Protein 3E1R (pdb70)

Foldseek 3Di:
DVVVVVVVVVVVVVVVVVVVVVVVVVVVVVVVVVVVVVVVVVVVVD/DVVVVCVVVVVVVVVVVCVVVVVVVVVVVVVVVVVVVVVVVD/DDDDDPDPDDPPD

InterPro domains:
  IPR022008 TSG101 and ALIX binding domain of CEP55 [PF12180] (171-204)
  IPR038926 Centrosomal protein of 55kDa [PTHR31838] (1-463)

GO terms:
  GO:0005813 centrosome (C, IDA)
  GO:0030496 midbody (C, IDA)
  GO:0000281 mitotic cytokinesis (P, IGI)
  GO:0090543 Flemming body (C, IDA)
  GO:0032154 cleavage furrow (C, EXP)
  GO:0005737 cytoplasm (C, EXP)
  GO:1904888 cranial skeletal system development (P, IMP)
  GO:0042802 identical protein binding (F, IPI)
  GO:0005515 protein binding (F, IPI)
  GO:0005829 cytosol (C, IDA)
  GO:0016020 membrane (C, HDA)
  GO:0045184 establishment of protein localization (P, IMP)
  GO:0061952 midbody abscission (P, IMP)

Structure (mmCIF, N/CA/C/O backbone):
data_3E1R
#
_entry.id   3E1R
#
_cell.length_a   54.585
_cell.length_b   61.150
_cell.length_c   88.542
_cell.angle_alpha   90.00
_cell.angle_beta   90.00
_cell.angle_gamma   90.00
#
_symmetry.space_group_name_H-M   'C 2 2 21'
#
loop_
_entity.id
_entity.type
_entity.pdbx_description
1 polymer 'Centrosomal protein of 55 kDa'
2 polymer 'Programmed cell death 6-interacting protein'
3 water water
#
loop_
_atom_site.group_PDB
_atom_site.id
_atom_site.type_symbol
_atom_site.label_atom_id
_atom_site.label_alt_id
_atom_site.label_comp_id
_atom_site.label_asym_id
_atom_site.label_entity_id
_atom_site.label_seq_id
_atom_site.pdbx_PDB_ins_code
_atom_site.Cartn_x
_atom_site.Cartn_y
_atom_site.Cartn_z
_atom_site.occupancy
_atom_site.B_iso_or_equiv
_atom_site.auth_seq_id
_atom_site.auth_comp_id
_atom_site.auth_asym_id
_atom_site.auth_atom_id
_atom_site.pdbx_PDB_model_num
ATOM 1 N N . ASN A 1 6 ? 50.173 23.177 27.479 1.00 82.09 165 ASN A N 1
ATOM 2 C CA . ASN A 1 6 ? 50.204 21.811 26.886 1.00 82.70 165 ASN A CA 1
ATOM 3 C C . ASN A 1 6 ? 49.643 21.803 25.468 1.00 82.88 165 ASN 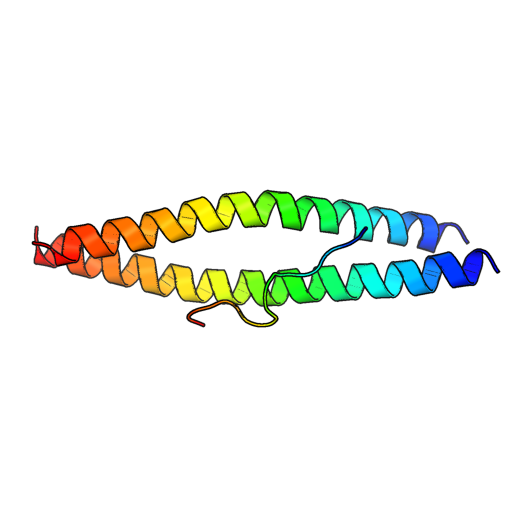A C 1
ATOM 4 O O . ASN A 1 6 ? 48.696 22.529 25.160 1.00 81.78 165 ASN A O 1
ATOM 9 N N . ASN A 1 7 ? 50.241 20.980 24.612 1.00 80.49 166 ASN A N 1
ATOM 10 C CA . ASN A 1 7 ? 49.794 20.845 23.230 1.00 79.68 166 ASN A CA 1
ATOM 11 C C . ASN A 1 7 ? 48.663 19.822 23.228 1.00 75.83 166 ASN A C 1
ATOM 12 O O . ASN A 1 7 ? 47.714 19.924 22.452 1.00 71.84 166 ASN A O 1
ATOM 17 N N . ILE A 1 8 ? 48.778 18.836 24.113 1.00 74.14 167 ILE A N 1
ATOM 18 C CA . ILE A 1 8 ? 47.776 17.784 24.237 1.00 73.55 167 ILE A CA 1
ATOM 19 C C . ILE A 1 8 ? 46.422 18.349 24.657 1.00 67.66 167 ILE A C 1
ATOM 20 O O . ILE A 1 8 ? 45.380 17.900 24.184 1.00 66.76 167 ILE A O 1
ATOM 25 N N . HIS A 1 9 ? 46.439 19.334 25.549 1.00 61.89 168 HIS A N 1
ATOM 26 C CA . HIS A 1 9 ? 45.201 19.943 26.015 1.00 58.36 168 HIS A CA 1
ATOM 27 C C . HIS A 1 9 ? 44.600 20.847 24.946 1.00 58.29 168 HIS A C 1
ATOM 28 O O . HIS A 1 9 ? 43.380 20.906 24.790 1.00 54.13 168 HIS A O 1
ATOM 35 N N . GLU A 1 10 ? 45.456 21.546 24.205 1.00 59.80 169 GLU A N 1
ATOM 36 C CA . GLU A 1 10 ? 44.986 22.443 23.155 1.00 62.22 169 GLU A CA 1
ATOM 37 C C . GLU A 1 10 ? 44.314 21.662 22.029 1.00 58.55 169 GLU A C 1
ATOM 38 O O . GLU A 1 10 ? 43.400 22.170 21.383 1.00 55.21 169 GLU A O 1
ATOM 44 N N . MET A 1 11 ? 44.764 20.432 21.798 1.00 56.55 170 MET A N 1
ATOM 45 C CA . MET A 1 11 ? 44.187 19.592 20.751 1.00 55.84 170 MET A CA 1
ATOM 46 C C . MET A 1 11 ? 42.846 18.985 21.173 1.00 55.79 170 MET A C 1
ATOM 47 O O . MET A 1 11 ? 41.941 18.837 20.352 1.00 54.54 170 MET A O 1
ATOM 52 N N . GLU A 1 12 ? 42.719 18.639 22.453 1.00 56.72 171 GLU A N 1
ATOM 53 C CA . GLU A 1 12 ? 41.491 18.031 22.964 1.00 57.91 171 GLU A CA 1
ATOM 54 C C . GLU A 1 12 ? 40.326 19.036 23.121 1.00 54.82 171 GLU A C 1
ATOM 55 O O . GLU A 1 12 ? 39.173 18.691 22.884 1.00 53.64 171 GLU A O 1
ATOM 61 N N . ILE A 1 13 ? 40.641 20.272 23.514 1.00 52.26 172 ILE A N 1
ATOM 62 C CA . ILE A 1 13 ? 39.661 21.363 23.703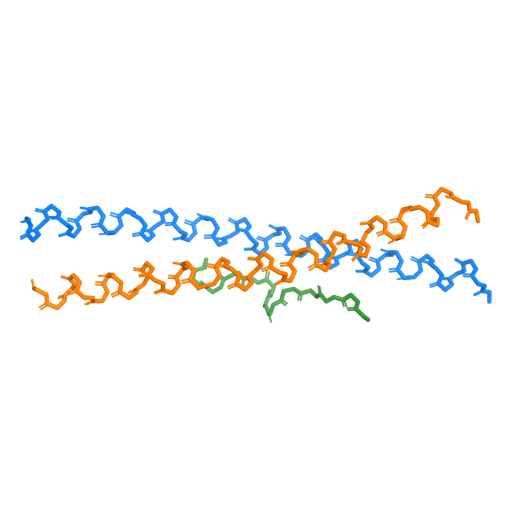 1.00 50.42 172 ILE A CA 1
ATOM 63 C C . ILE A 1 13 ? 39.010 21.641 22.355 1.00 51.42 172 ILE A C 1
ATOM 64 O O . ILE A 1 13 ? 37.842 22.006 22.192 1.00 50.42 172 ILE A O 1
ATOM 69 N N . GLN A 1 14 ? 39.908 21.473 21.414 1.00 51.30 173 GLN A N 1
ATOM 70 C CA . GLN A 1 14 ? 39.841 21.637 19.985 1.00 52.13 173 GLN A CA 1
ATOM 71 C C . GLN A 1 14 ? 38.944 20.577 19.325 1.00 49.87 173 GLN A C 1
ATOM 72 O O . GLN A 1 14 ? 38.130 20.878 18.439 1.00 48.39 173 GLN A O 1
ATOM 78 N N . LEU A 1 15 ? 39.132 19.338 19.764 1.00 48.07 174 LEU A N 1
ATOM 79 C CA . LEU A 1 15 ? 38.373 18.198 19.283 1.00 47.47 174 LEU A CA 1
ATOM 80 C C . LEU A 1 15 ? 36.960 18.316 19.837 1.00 46.85 174 LEU A C 1
ATOM 81 O O . LEU A 1 15 ? 35.984 18.125 19.117 1.00 46.72 174 LEU A O 1
ATOM 86 N N . LYS A 1 16 ? 36.860 18.632 21.124 1.00 47.44 175 LYS A N 1
ATOM 87 C CA . LYS A 1 16 ? 35.558 18.781 21.760 1.00 48.40 175 LYS A CA 1
ATOM 88 C C . LYS A 1 16 ? 34.723 19.864 21.072 1.00 46.82 175 LYS A C 1
ATOM 89 O O . LYS A 1 16 ? 33.517 19.704 20.896 1.00 46.26 175 LYS A O 1
ATOM 95 N N . ASP A 1 17 ? 35.360 20.965 20.680 1.00 43.77 176 ASP A N 1
ATOM 96 C CA . ASP A 1 17 ? 34.650 22.050 20.006 1.00 42.48 176 ASP A CA 1
ATOM 97 C C . ASP A 1 17 ? 34.111 21.568 18.658 1.00 41.43 176 ASP A C 1
ATOM 98 O O . ASP A 1 17 ? 32.935 21.761 18.340 1.00 40.30 176 ASP A O 1
ATOM 103 N N . ALA A 1 18 ? 34.978 20.932 17.877 1.00 39.56 177 ALA A N 1
ATOM 104 C CA . ALA A 1 18 ? 34.604 20.422 16.562 1.00 39.29 177 ALA A CA 1
ATOM 105 C C . ALA A 1 18 ? 33.501 19.375 16.628 1.00 40.12 177 ALA A C 1
ATOM 106 O O . ALA A 1 18 ? 32.574 19.392 15.817 1.00 39.10 177 ALA A O 1
ATOM 108 N N . LEU A 1 19 ? 33.608 18.452 17.578 1.00 40.75 178 LEU A N 1
ATOM 109 C CA . LEU A 1 19 ? 32.600 17.410 17.722 1.00 43.17 178 LEU A CA 1
ATOM 110 C C . LEU A 1 19 ? 31.259 18.041 18.041 1.00 43.36 178 LEU A C 1
ATOM 111 O O . LEU A 1 19 ? 30.235 17.665 17.482 1.00 43.56 178 LEU A O 1
ATOM 116 N N . GLU A 1 20 ? 31.272 19.011 18.948 1.00 44.66 179 GLU A N 1
ATOM 117 C CA . GLU A 1 20 ? 30.050 19.696 19.329 1.00 45.69 179 GLU A CA 1
ATOM 118 C C . GLU A 1 20 ? 29.434 20.388 18.119 1.00 43.33 179 GLU A C 1
ATOM 119 O O . GLU A 1 20 ? 28.237 20.274 17.875 1.00 42.73 179 GLU A O 1
ATOM 125 N N . LYS A 1 21 ? 30.255 21.097 17.353 1.00 40.47 180 LYS A N 1
ATOM 126 C CA . LYS A 1 21 ? 29.752 21.800 16.184 1.00 38.77 180 LYS A CA 1
ATOM 127 C C . LYS A 1 21 ? 29.209 20.858 15.104 1.00 38.64 180 LYS A C 1
ATOM 128 O O . LYS A 1 21 ? 28.206 21.167 14.460 1.00 37.11 180 LYS A O 1
ATOM 134 N N . ASN A 1 22 ? 29.845 19.703 14.922 1.00 37.34 181 ASN A N 1
ATOM 135 C CA . ASN A 1 22 ? 29.361 18.742 13.933 1.00 38.00 181 ASN A CA 1
ATOM 136 C C . ASN A 1 22 ? 28.036 18.131 14.386 1.00 38.78 181 ASN A C 1
ATOM 137 O O . ASN A 1 22 ? 27.171 17.848 13.563 1.00 38.49 181 ASN A O 1
ATOM 142 N N . GLN A 1 23 ? 27.876 17.931 15.693 1.00 38.45 182 GLN A N 1
ATOM 143 C CA . GLN A 1 23 ? 26.634 17.378 16.230 1.00 38.38 182 GLN A CA 1
ATOM 144 C C . GLN A 1 23 ? 25.514 18.412 16.078 1.00 36.89 182 GLN A C 1
ATOM 145 O O . GLN A 1 23 ? 24.355 18.064 15.832 1.00 34.72 182 GLN A O 1
ATOM 151 N N . GLN A 1 24 ? 25.867 19.685 16.239 1.00 35.50 183 GLN A N 1
ATOM 152 C CA . GLN A 1 24 ? 24.897 20.765 16.087 1.00 35.17 183 GLN A CA 1
ATOM 153 C C . GLN A 1 24 ? 24.455 20.810 14.620 1.00 33.53 183 GLN A C 1
ATOM 154 O O . GLN A 1 24 ? 23.272 20.984 14.327 1.00 30.65 183 GLN A O 1
ATOM 160 N N . TRP A 1 25 ? 25.410 20.654 13.704 1.00 30.84 184 TRP A N 1
ATOM 161 C CA . TRP A 1 25 ? 25.093 20.672 12.277 1.00 33.34 184 TRP A CA 1
ATOM 162 C C . TRP A 1 25 ? 24.137 19.534 11.939 1.00 34.90 184 TRP A C 1
ATOM 163 O O . TRP A 1 25 ? 23.204 19.713 11.157 1.00 33.31 184 TRP A O 1
ATOM 174 N N . LEU A 1 26 ? 24.367 18.368 12.537 1.00 36.18 185 LEU A N 1
ATOM 175 C CA . LEU A 1 26 ? 23.523 17.204 12.286 1.00 37.74 185 LEU A CA 1
ATOM 176 C C . LEU A 1 26 ? 22.095 17.453 12.747 1.00 36.47 185 LEU A C 1
ATOM 177 O O . LEU A 1 26 ? 21.147 17.100 12.056 1.00 36.11 185 LEU A O 1
ATOM 182 N N . VAL A 1 27 ? 21.948 18.043 13.928 1.00 35.09 186 VAL A N 1
ATOM 183 C CA . VAL A 1 27 ? 20.627 18.349 14.472 1.00 34.83 186 VAL A CA 1
ATOM 184 C C . VAL A 1 27 ? 19.910 19.330 13.539 1.00 32.59 186 VAL A C 1
ATOM 185 O O . VAL A 1 27 ? 18.750 19.139 13.175 1.00 31.34 186 VAL A O 1
ATOM 189 N N . TYR A 1 28 ? 20.625 20.378 13.157 1.00 29.75 187 TYR A N 1
ATOM 190 C CA . TYR A 1 28 ? 20.114 21.409 12.267 1.00 28.72 187 TYR A CA 1
ATOM 191 C C . TYR A 1 28 ? 19.674 20.809 10.932 1.00 27.89 187 TYR A C 1
ATOM 192 O O . TYR A 1 28 ? 18.563 21.057 10.465 1.00 27.65 187 TYR A O 1
ATOM 201 N N . ASP A 1 29 ? 20.539 20.001 10.328 1.00 26.42 188 ASP A N 1
ATOM 202 C CA . ASP A 1 29 ? 20.229 19.374 9.046 1.00 29.16 188 ASP A CA 1
ATOM 203 C C . ASP A 1 29 ? 19.049 18.403 9.135 1.00 28.92 188 ASP A C 1
ATOM 204 O O . ASP A 1 29 ? 18.243 18.313 8.206 1.00 28.01 188 ASP A O 1
ATOM 209 N N . GLN A 1 30 ? 18.940 17.672 10.241 1.00 29.19 189 GLN A N 1
ATOM 210 C CA . GLN A 1 30 ? 17.827 16.739 10.406 1.00 29.61 189 GLN A CA 1
ATOM 211 C C . GLN A 1 30 ? 16.515 17.519 10.449 1.00 29.18 189 GLN A C 1
ATOM 212 O O . GLN A 1 30 ? 15.507 17.089 9.889 1.00 28.92 189 GLN A O 1
ATOM 218 N N . GLN A 1 31 ? 16.530 18.669 11.115 1.00 26.33 190 GLN A N 1
ATOM 219 C CA . GLN A 1 31 ? 15.341 19.504 11.203 1.00 26.35 190 GLN A CA 1
ATOM 220 C C . GLN A 1 31 ? 15.018 20.067 9.817 1.00 24.82 190 GLN A C 1
ATOM 221 O O . GLN A 1 31 ? 13.851 20.161 9.439 1.00 26.31 190 GLN A O 1
ATOM 227 N N . ARG A 1 32 ? 16.044 20.434 9.054 1.00 22.44 191 ARG A N 1
ATOM 228 C CA . ARG A 1 32 ? 15.825 20.937 7.700 1.00 24.02 191 ARG A CA 1
ATOM 229 C C . ARG A 1 32 ? 15.156 19.847 6.866 1.00 24.74 191 ARG A C 1
ATOM 230 O O . ARG A 1 32 ? 14.239 20.117 6.089 1.00 24.14 191 ARG A O 1
ATOM 238 N N . GLU A 1 33 ? 15.614 18.610 7.022 1.00 24.88 192 GLU A N 1
ATOM 239 C CA . GLU A 1 33 ? 15.029 17.503 6.270 1.00 26.87 192 GLU A CA 1
ATOM 240 C C . GLU A 1 33 ? 13.539 17.339 6.589 1.00 26.71 192 GLU A C 1
ATOM 241 O O . GLU A 1 33 ? 12.734 17.041 5.711 1.00 24.91 192 GLU A O 1
ATOM 247 N N . VAL A 1 34 ? 13.167 17.542 7.844 1.00 25.29 193 VAL A N 1
ATOM 248 C CA . VAL A 1 34 ? 11.763 17.445 8.217 1.00 26.63 193 VAL A CA 1
ATOM 249 C C . VAL A 1 34 ? 11.011 18.583 7.503 1.00 24.42 193 VAL A C 1
ATOM 250 O O . VAL A 1 34 ? 9.965 18.367 6.895 1.00 25.22 193 VAL A O 1
ATOM 254 N N . TYR A 1 35 ? 11.571 19.787 7.572 1.00 24.16 194 TYR A N 1
ATOM 255 C CA . TYR A 1 35 ? 10.999 20.983 6.936 1.00 23.19 194 TYR A CA 1
ATOM 256 C C . TYR A 1 35 ? 10.836 20.763 5.431 1.00 23.58 194 TYR A C 1
ATOM 257 O O . TYR A 1 35 ? 9.824 21.151 4.843 1.00 23.86 194 TYR A O 1
ATOM 266 N N . VAL A 1 36 ? 11.836 20.143 4.817 1.00 21.46 195 VAL A N 1
ATOM 267 C CA . VAL A 1 36 ? 11.804 19.867 3.378 1.00 24.37 195 VAL A CA 1
ATOM 268 C C . VAL A 1 36 ? 10.660 18.927 3.009 1.00 24.94 195 VAL A C 1
ATOM 269 O O . VAL A 1 36 ? 10.001 19.121 1.986 1.00 24.84 195 VAL A O 1
ATOM 273 N N . LYS A 1 37 ? 10.419 17.914 3.834 1.00 25.36 196 LYS A N 1
ATOM 274 C CA . LYS A 1 37 ? 9.326 16.996 3.555 1.00 27.68 196 LYS A CA 1
ATOM 275 C C . LYS A 1 37 ? 8.023 17.796 3.517 1.00 25.73 196 LYS A C 1
ATOM 276 O O . LYS A 1 37 ? 7.158 17.540 2.686 1.00 24.11 196 LYS A O 1
ATOM 282 N N . GLY A 1 38 ? 7.911 18.786 4.403 1.00 24.49 197 GLY A N 1
ATOM 283 C CA . GLY A 1 38 ? 6.726 19.624 4.442 1.00 22.91 197 GLY A CA 1
ATOM 284 C C . GLY A 1 38 ? 6.589 20.464 3.180 1.00 24.38 197 GLY A C 1
ATOM 285 O O . GLY A 1 38 ? 5.490 20.628 2.656 1.00 23.63 197 GLY A O 1
ATOM 286 N N . LEU A 1 39 ? 7.705 20.997 2.687 1.00 22.87 198 LEU A N 1
ATOM 287 C CA . LEU A 1 39 ? 7.694 21.803 1.470 1.00 20.35 198 LEU A CA 1
ATOM 288 C C . LEU A 1 39 ? 7.293 20.953 0.277 1.00 21.27 198 LEU A C 1
ATOM 289 O O . LEU A 1 39 ? 6.474 21.369 -0.539 1.00 22.08 198 LEU A O 1
ATOM 294 N N . LEU A 1 40 ? 7.882 19.763 0.174 1.00 21.14 199 LEU A N 1
ATOM 295 C CA . LEU A 1 40 ? 7.575 18.863 -0.935 1.00 23.25 199 LEU A CA 1
ATOM 296 C C . LEU A 1 40 ? 6.108 18.446 -0.949 1.00 22.96 199 LEU A C 1
ATOM 297 O O . LEU A 1 40 ? 5.517 18.296 -2.018 1.00 23.59 199 LEU A O 1
ATOM 302 N N . ALA A 1 41 ? 5.517 18.266 0.230 1.00 23.29 200 ALA A N 1
ATOM 303 C CA . ALA A 1 41 ? 4.107 17.888 0.300 1.00 26.13 200 ALA A CA 1
ATOM 304 C C . ALA A 1 41 ? 3.250 19.061 -0.178 1.00 26.12 200 ALA A C 1
ATOM 305 O O . ALA A 1 41 ? 2.269 18.875 -0.897 1.00 25.87 200 ALA A O 1
ATOM 307 N N . LYS A 1 42 ? 3.631 20.273 0.217 1.00 25.98 201 LYS A N 1
ATOM 308 C CA . LYS A 1 42 ? 2.890 21.466 -0.177 1.00 25.85 201 LYS A CA 1
ATOM 309 C C . LYS A 1 42 ? 2.940 21.650 -1.687 1.00 24.58 201 LYS A C 1
ATOM 310 O O . LYS A 1 42 ? 1.939 21.995 -2.308 1.00 23.06 201 LYS A O 1
ATOM 316 N N . ILE A 1 43 ? 4.114 21.424 -2.277 1.00 24.71 202 ILE A N 1
ATOM 317 C CA . ILE A 1 43 ? 4.290 21.561 -3.719 1.00 25.38 202 ILE A CA 1
ATOM 318 C C . ILE A 1 43 ? 3.420 20.553 -4.473 1.00 26.48 202 ILE A C 1
ATOM 319 O O . ILE A 1 43 ? 2.764 20.906 -5.458 1.00 25.83 202 ILE A O 1
ATOM 324 N N . PHE A 1 44 ? 3.422 19.302 -4.018 1.00 25.75 203 PHE A N 1
ATOM 325 C CA . PHE A 1 44 ? 2.627 18.252 -4.650 1.00 26.21 203 PHE A CA 1
ATOM 326 C C . PHE A 1 44 ? 1.147 18.638 -4.618 1.00 27.93 203 PHE A C 1
ATOM 327 O O . PHE A 1 44 ? 0.464 18.588 -5.643 1.00 28.50 203 PHE A O 1
ATOM 335 N N . GLU A 1 45 ? 0.660 19.022 -3.443 1.00 28.67 204 GLU A N 1
ATOM 336 C CA . GLU A 1 45 ? -0.736 19.432 -3.271 1.00 34.10 204 GLU A CA 1
ATOM 337 C C . GLU A 1 45 ? -1.104 20.587 -4.200 1.00 33.77 204 GLU A C 1
ATOM 338 O O . GLU A 1 45 ? -2.134 20.561 -4.871 1.00 32.91 204 GLU A O 1
ATOM 344 N N . LEU A 1 46 ? -0.257 21.609 -4.229 1.00 31.96 205 LEU A N 1
ATOM 345 C CA . LEU A 1 46 ? -0.490 22.780 -5.064 1.00 32.41 205 LEU A CA 1
ATOM 346 C C . LEU A 1 46 ? -0.484 22.448 -6.563 1.00 31.66 205 LEU A C 1
ATOM 347 O O . LEU A 1 46 ? -1.291 22.983 -7.326 1.00 29.41 205 LEU A O 1
ATOM 352 N N . GLU A 1 47 ? 0.438 21.579 -6.981 1.00 32.30 206 GLU A N 1
ATOM 353 C CA . GLU A 1 47 ? 0.545 21.196 -8.386 1.00 33.81 206 GLU A CA 1
ATOM 354 C C . GLU A 1 47 ? -0.685 20.450 -8.891 1.00 37.11 206 GLU A C 1
ATOM 355 O O . GLU A 1 47 ? -1.055 20.578 -10.059 1.00 36.98 206 GLU A O 1
ATOM 361 N N . LYS A 1 48 ? -1.313 19.661 -8.031 1.00 38.50 207 LYS A N 1
ATOM 362 C CA . LYS A 1 48 ? -2.507 18.956 -8.471 1.00 42.74 207 LYS A CA 1
ATOM 363 C C . LYS A 1 48 ? -3.696 19.919 -8.396 1.00 45.72 207 LYS A C 1
ATOM 364 O O . LYS A 1 48 ? -4.606 19.848 -9.217 1.00 45.07 207 LYS A O 1
ATOM 370 N N . LYS A 1 49 ? -3.659 20.844 -7.437 1.00 49.12 208 LYS A N 1
ATOM 371 C CA . LYS A 1 49 ? -4.724 21.833 -7.287 1.00 54.51 208 LYS A CA 1
ATOM 372 C C . LYS A 1 49 ? -4.765 22.765 -8.503 1.00 57.00 208 LYS A C 1
ATOM 373 O O . LYS A 1 49 ? -5.838 23.060 -9.022 1.00 56.28 208 LYS A O 1
ATOM 379 N N . THR A 1 50 ? -3.600 23.217 -8.965 1.00 63.96 209 THR A N 1
ATOM 380 C CA . THR A 1 50 ? -3.534 24.115 -10.121 1.00 69.35 209 THR A CA 1
ATOM 381 C C . THR A 1 50 ? -3.521 23.364 -11.458 1.00 74.93 209 THR A C 1
ATOM 382 O O . THR A 1 50 ? -3.770 23.959 -12.509 1.00 78.47 209 THR A O 1
ATOM 386 N N . GLU A 1 51 ? -3.227 22.065 -11.403 1.00 82.58 210 GLU A N 1
ATOM 387 C CA . GLU A 1 51 ? -3.196 21.179 -12.572 1.00 88.62 210 GLU A CA 1
ATOM 388 C C . GLU A 1 51 ? -1.984 21.280 -13.500 1.00 90.72 210 GLU A C 1
ATOM 389 O O . GLU A 1 51 ? -2.154 21.681 -14.673 1.00 93.67 210 GLU A O 1
ATOM 395 N N . ILE B 1 8 ? 48.845 12.097 21.977 1.00 95.22 167 ILE B N 1
ATOM 396 C CA . ILE B 1 8 ? 48.575 10.741 21.417 1.00 94.94 167 ILE B CA 1
ATOM 397 C C . ILE B 1 8 ? 48.239 10.902 19.931 1.00 94.22 167 ILE B C 1
ATOM 398 O O . ILE B 1 8 ? 48.050 12.023 19.455 1.00 93.37 167 ILE B O 1
ATOM 403 N N . HIS B 1 9 ? 48.165 9.796 19.196 1.00 93.56 168 HIS B N 1
ATOM 404 C CA . HIS B 1 9 ? 47.873 9.873 17.768 1.00 92.82 168 HIS B CA 1
ATOM 405 C C . HIS B 1 9 ? 46.470 9.403 17.390 1.00 91.48 168 HIS B C 1
ATOM 406 O O . HIS B 1 9 ? 46.070 9.511 16.230 1.00 90.68 168 HIS B O 1
ATOM 413 N N . GLU B 1 10 ? 45.722 8.868 18.352 1.00 91.16 169 GLU B N 1
ATOM 414 C CA . GLU B 1 10 ? 44.368 8.422 18.053 1.00 90.82 169 GLU B CA 1
ATOM 415 C C . GLU B 1 10 ? 43.471 9.649 18.035 1.00 87.77 169 GLU B C 1
ATOM 416 O O . GLU B 1 10 ? 42.460 9.686 17.330 1.00 88.47 169 GLU B O 1
ATOM 422 N N . MET B 1 11 ? 43.860 10.659 18.805 1.00 82.11 170 MET B N 1
ATOM 423 C CA . MET B 1 11 ? 43.096 11.894 18.884 1.00 76.52 170 MET B CA 1
ATOM 424 C C . MET B 1 11 ? 43.580 12.902 17.843 1.00 73.14 170 MET B C 1
ATOM 425 O O . MET B 1 11 ? 42.883 13.8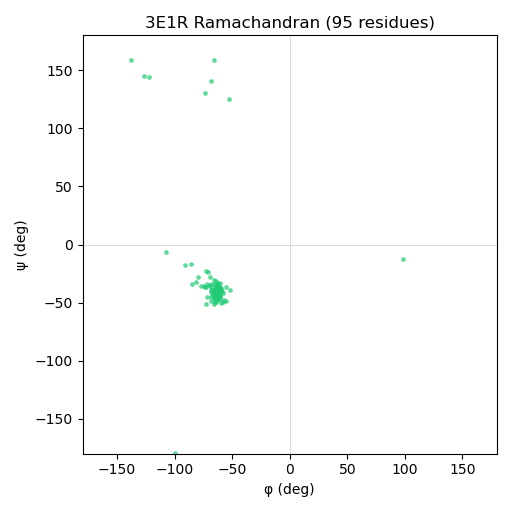68 17.538 1.00 69.33 170 MET B O 1
ATOM 430 N N . GLU B 1 12 ? 44.780 12.684 17.311 1.00 68.99 171 GLU B N 1
ATOM 431 C CA . GLU B 1 12 ? 45.308 13.575 16.284 1.00 67.43 171 GLU B CA 1
ATOM 432 C C . GLU B 1 12 ? 44.488 13.232 15.045 1.00 64.75 171 GLU B C 1
ATOM 433 O O . GLU B 1 12 ? 44.136 14.101 14.248 1.00 60.08 171 GLU B O 1
ATOM 439 N N . ILE B 1 13 ? 44.174 11.948 14.909 1.00 66.27 172 ILE B N 1
ATOM 440 C CA . ILE B 1 13 ? 43.366 11.467 13.800 1.00 68.07 172 ILE B CA 1
ATOM 441 C C . ILE B 1 13 ? 41.934 11.939 14.066 1.00 65.42 172 ILE B C 1
ATOM 442 O O . ILE B 1 13 ? 41.310 12.550 13.202 1.00 65.92 172 ILE B O 1
ATOM 447 N N . GLN B 1 14 ? 41.428 11.672 15.270 1.00 63.77 173 GLN B N 1
ATOM 448 C CA . GLN B 1 14 ? 40.073 12.092 15.636 1.00 61.75 173 GLN B CA 1
ATOM 449 C C . GLN B 1 14 ? 39.850 13.579 15.372 1.00 59.69 173 GLN B C 1
ATOM 450 O O . GLN B 1 14 ? 38.773 13.977 14.927 1.00 59.56 173 GLN B O 1
ATOM 456 N N . LEU B 1 15 ? 40.864 14.399 15.641 1.00 56.16 174 LEU B N 1
ATOM 457 C CA . LEU B 1 15 ? 40.743 15.840 15.436 1.00 54.36 174 LEU B CA 1
ATOM 458 C C . LEU B 1 15 ? 40.582 16.260 13.980 1.00 54.78 174 LEU B C 1
ATOM 459 O O . LEU B 1 15 ? 39.663 17.017 13.662 1.00 53.09 174 LEU B O 1
ATOM 464 N N . LYS B 1 16 ? 41.456 15.804 13.086 1.00 55.28 175 LYS B N 1
ATOM 465 C CA . LYS B 1 16 ? 41.277 16.223 11.703 1.00 57.22 175 LYS B CA 1
ATOM 466 C C . LYS B 1 16 ? 40.057 15.542 11.109 1.00 55.07 175 LYS B C 1
ATOM 467 O O . LYS B 1 16 ? 39.467 16.040 10.155 1.00 53.49 175 LYS B O 1
ATOM 473 N N . ASP B 1 17 ? 39.673 14.400 11.666 1.00 53.09 176 ASP B N 1
ATOM 474 C CA . ASP B 1 17 ? 38.483 13.732 11.162 1.00 51.64 176 ASP B CA 1
ATOM 475 C C . ASP B 1 17 ? 37.310 14.666 11.453 1.00 50.02 176 ASP B C 1
ATOM 476 O O . ASP B 1 17 ? 36.468 14.913 10.590 1.00 48.31 176 ASP B O 1
ATOM 481 N N . ALA B 1 18 ? 37.287 15.202 12.668 1.00 48.59 177 ALA B N 1
ATOM 482 C CA . ALA B 1 18 ? 36.236 16.114 13.102 1.00 47.30 177 ALA B CA 1
ATOM 483 C C . ALA B 1 18 ? 36.235 17.431 12.324 1.00 47.30 177 ALA B C 1
ATOM 484 O O . ALA B 1 18 ? 35.175 17.929 11.941 1.00 47.60 177 ALA B O 1
ATOM 486 N N . LEU B 1 19 ? 37.421 17.990 12.091 1.00 45.57 178 LEU B N 1
ATOM 487 C CA . LEU B 1 19 ? 37.554 19.256 11.364 1.00 44.90 178 LEU B CA 1
ATOM 488 C C . LEU B 1 19 ? 37.266 19.123 9.878 1.00 44.39 178 LEU B C 1
ATOM 489 O O . LEU B 1 19 ? 36.763 20.053 9.245 1.00 43.80 178 LEU B O 1
ATOM 494 N N . GLU B 1 20 ? 37.614 17.977 9.315 1.00 43.82 179 GLU B N 1
ATOM 495 C CA . GLU B 1 20 ? 37.380 17.731 7.898 1.00 44.08 179 GLU B CA 1
ATOM 496 C C . GLU B 1 20 ? 35.879 17.635 7.662 1.00 41.27 179 GLU B C 1
ATOM 497 O O . GLU B 1 20 ? 35.343 18.178 6.702 1.00 40.41 179 GLU B O 1
ATOM 503 N N . LYS B 1 21 ? 35.222 16.927 8.562 1.00 39.16 180 LYS B N 1
ATOM 504 C CA . LYS B 1 21 ? 33.789 16.728 8.510 1.00 38.25 180 LYS B CA 1
ATOM 505 C C . LYS B 1 21 ? 33.077 18.072 8.674 1.00 36.96 180 LYS B C 1
ATOM 506 O O . LYS B 1 21 ? 32.047 18.321 8.047 1.00 34.93 180 LYS B O 1
ATOM 512 N N . ASN B 1 22 ? 33.640 18.945 9.505 1.00 37.19 181 ASN B N 1
ATOM 513 C CA . ASN B 1 22 ? 33.036 20.254 9.736 1.00 37.03 181 ASN B CA 1
ATOM 514 C C . ASN B 1 22 ? 33.036 21.111 8.471 1.00 37.01 181 ASN B C 1
ATOM 515 O O . ASN B 1 22 ? 32.027 21.737 8.139 1.00 34.77 181 ASN B O 1
ATOM 520 N N . GLN B 1 23 ? 34.166 21.146 7.772 1.00 37.65 182 GLN B N 1
ATOM 521 C CA . GLN B 1 23 ? 34.267 21.934 6.547 1.00 39.24 182 GLN B CA 1
ATOM 522 C C . GLN B 1 23 ? 33.286 21.363 5.522 1.00 37.67 182 GLN B C 1
ATOM 523 O O . GLN B 1 23 ? 32.720 22.100 4.715 1.00 37.46 182 GLN B O 1
ATOM 529 N N . GLN B 1 24 ? 33.081 20.050 5.558 1.00 34.18 183 GLN B N 1
ATOM 530 C CA . GLN B 1 24 ? 32.136 19.425 4.636 1.00 34.28 183 GLN B CA 1
ATOM 531 C C . GLN B 1 24 ? 30.723 19.906 4.949 1.00 32.64 183 GLN B C 1
ATOM 532 O O . GLN B 1 24 ? 29.916 20.123 4.041 1.00 30.84 183 GLN B O 1
ATOM 538 N N . TRP B 1 25 ? 30.413 20.070 6.233 1.00 29.63 184 TRP B N 1
ATOM 539 C CA . TRP B 1 25 ? 29.089 20.548 6.606 1.00 31.11 184 TRP B CA 1
ATOM 540 C C . TRP B 1 25 ? 28.807 21.924 6.017 1.00 29.20 184 TRP B C 1
ATOM 541 O O . TRP B 1 25 ? 27.703 22.195 5.552 1.00 28.35 184 TRP B O 1
ATOM 552 N N . LEU B 1 26 ? 29.816 22.789 6.029 1.00 30.48 185 LEU B N 1
ATOM 553 C CA . LEU B 1 26 ? 29.673 24.148 5.503 1.00 32.25 185 LEU B CA 1
ATOM 554 C C . LEU B 1 26 ? 29.353 24.153 4.016 1.00 32.61 185 LEU B C 1
ATOM 555 O O . LEU B 1 26 ? 28.503 24.901 3.554 1.00 31.21 185 LEU B O 1
ATOM 560 N N . VAL B 1 27 ? 30.059 23.306 3.281 1.00 34.02 186 VAL B N 1
ATOM 561 C CA . VAL B 1 27 ? 29.874 23.175 1.846 1.00 34.39 186 VAL B CA 1
ATOM 562 C C . VAL B 1 27 ? 28.485 22.640 1.551 1.00 31.86 186 VAL B C 1
ATOM 563 O O . VAL B 1 27 ? 27.759 23.190 0.727 1.00 29.93 186 VAL B O 1
ATOM 567 N N . TYR B 1 28 ? 28.125 21.569 2.244 1.00 30.04 187 TYR B N 1
ATOM 568 C CA . TYR B 1 28 ? 26.820 20.939 2.079 1.00 28.82 187 TYR B CA 1
ATOM 569 C C . TYR B 1 28 ? 25.683 21.895 2.423 1.00 29.06 187 TYR B C 1
ATOM 570 O O . TYR B 1 28 ? 24.692 21.983 1.700 1.00 28.21 187 TYR B O 1
ATOM 579 N N . ASP B 1 29 ? 25.824 22.609 3.532 1.00 29.23 188 ASP B N 1
ATOM 580 C CA . ASP B 1 29 ? 24.793 23.547 3.953 1.00 30.76 188 ASP B CA 1
ATOM 581 C C . ASP B 1 29 ? 24.452 24.584 2.884 1.00 30.70 188 ASP B C 1
ATOM 582 O O . ASP B 1 29 ? 23.282 24.796 2.578 1.00 30.29 188 ASP B O 1
ATOM 587 N N . GLN B 1 30 ? 25.458 25.228 2.297 1.00 31.53 189 GLN B N 1
ATOM 588 C CA . GLN B 1 30 ? 25.155 26.241 1.292 1.00 34.29 189 GLN B CA 1
ATOM 589 C C . GLN B 1 30 ? 24.467 25.626 0.078 1.00 33.87 189 GLN B C 1
ATOM 590 O O . GLN B 1 30 ? 23.622 26.272 -0.548 1.00 32.84 189 GLN B O 1
ATOM 596 N N . GLN B 1 31 ? 24.797 24.373 -0.232 1.00 33.66 190 GLN B N 1
ATOM 597 C CA . GLN B 1 31 ? 24.160 23.666 -1.340 1.00 33.22 190 GLN B CA 1
ATOM 598 C C . GLN B 1 31 ? 22.701 23.406 -0.953 1.00 29.81 190 GLN B C 1
ATOM 599 O O . GLN B 1 31 ? 21.783 23.676 -1.728 1.00 27.46 190 GLN B O 1
ATOM 605 N N . ARG B 1 32 ? 22.490 22.888 0.253 1.00 26.34 191 ARG B N 1
ATOM 606 C CA . ARG B 1 32 ? 21.136 22.606 0.712 1.00 25.93 191 ARG B CA 1
ATOM 607 C C . ARG B 1 32 ? 20.258 23.846 0.788 1.00 25.24 191 ARG B C 1
ATOM 608 O O . ARG B 1 32 ? 19.067 23.787 0.483 1.00 24.21 191 ARG B O 1
ATOM 616 N N . GLU B 1 33 ? 20.842 24.971 1.190 1.00 23.65 192 GLU B N 1
ATOM 617 C CA . GLU B 1 33 ? 20.073 26.205 1.299 1.00 24.00 192 GLU B CA 1
ATOM 618 C C . GLU B 1 33 ? 19.612 26.714 -0.076 1.00 22.94 192 GLU B C 1
ATOM 619 O O . GLU B 1 33 ? 18.539 27.299 -0.197 1.00 20.45 192 GLU B O 1
ATOM 625 N N . VAL B 1 34 ? 20.421 26.499 -1.110 1.00 23.57 193 VAL B N 1
ATOM 626 C CA . VAL B 1 34 ? 20.020 26.901 -2.460 1.00 24.47 193 VAL B CA 1
ATOM 627 C C . VAL B 1 34 ? 18.817 26.028 -2.821 1.00 24.34 193 VAL B C 1
ATOM 628 O O . VAL B 1 34 ? 17.835 26.491 -3.392 1.00 22.95 193 VAL B O 1
ATOM 632 N N . TYR B 1 35 ? 18.906 24.749 -2.466 1.00 23.49 194 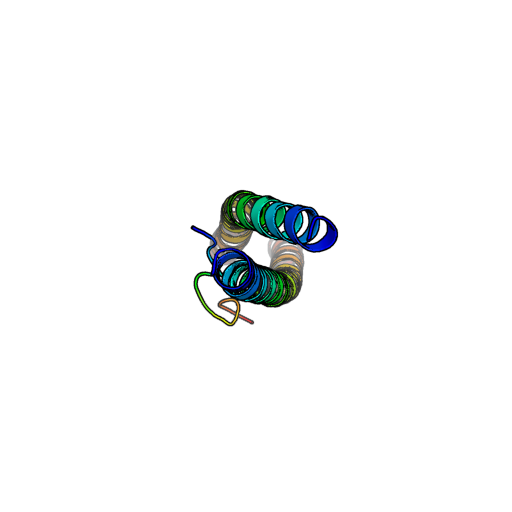TYR B N 1
ATOM 633 C CA . TYR B 1 35 ? 17.826 23.813 -2.743 1.00 23.53 194 TYR B CA 1
ATOM 634 C C . TYR B 1 35 ? 16.537 24.173 -2.003 1.00 22.34 194 TYR B C 1
ATOM 635 O O . TYR B 1 35 ? 15.458 24.155 -2.591 1.00 22.08 194 TYR B O 1
ATOM 644 N N . VAL B 1 36 ? 16.643 24.494 -0.716 1.00 19.39 195 VAL B N 1
ATOM 645 C CA . VAL B 1 36 ? 15.449 24.858 0.052 1.00 18.78 195 VAL B CA 1
ATOM 646 C C . VAL B 1 36 ? 14.839 26.166 -0.459 1.00 17.88 195 VAL B C 1
ATOM 647 O O . VAL B 1 36 ? 13.618 26.286 -0.558 1.00 18.53 195 VAL B O 1
ATOM 651 N N . LYS B 1 37 ? 15.674 27.149 -0.787 1.00 19.07 196 LYS B N 1
ATOM 652 C CA . LYS B 1 37 ? 15.137 28.400 -1.317 1.00 20.71 196 LYS B CA 1
ATOM 653 C C . LYS B 1 37 ? 14.352 28.115 -2.602 1.00 19.77 196 LYS B C 1
ATOM 654 O O . LYS B 1 37 ? 13.308 28.714 -2.854 1.00 20.21 196 LYS B O 1
ATOM 660 N N . GLY B 1 38 ? 14.875 27.205 -3.418 1.00 21.83 197 GLY B N 1
ATOM 661 C CA . GLY B 1 38 ? 14.213 26.855 -4.662 1.00 20.21 197 GLY B CA 1
ATOM 662 C C . GLY B 1 38 ? 12.831 26.281 -4.418 1.00 20.77 197 GLY B C 1
ATOM 663 O O . GLY B 1 38 ? 11.886 26.615 -5.124 1.00 19.21 197 GLY B O 1
ATOM 664 N N . LEU B 1 39 ? 12.706 25.413 -3.423 1.00 21.10 198 LEU B N 1
ATOM 665 C CA . LEU B 1 39 ? 11.404 24.831 -3.113 1.00 16.27 198 LEU B CA 1
ATOM 666 C C . LEU B 1 39 ? 10.454 25.923 -2.626 1.00 17.00 198 LEU B C 1
ATOM 667 O O . LEU B 1 39 ? 9.301 25.966 -3.042 1.00 17.64 198 LEU B O 1
ATOM 672 N N . LEU B 1 4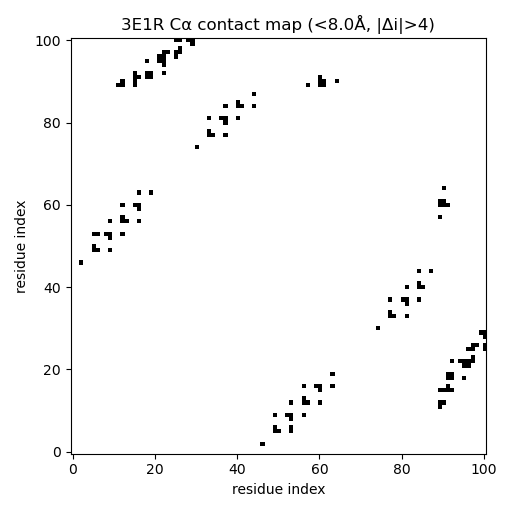0 ? 10.936 26.809 -1.748 1.00 14.82 199 LEU B N 1
ATOM 673 C CA . LEU B 1 40 ? 10.097 27.897 -1.243 1.00 17.18 199 LEU B CA 1
ATOM 674 C C . LEU B 1 40 ? 9.659 28.839 -2.370 1.00 17.93 199 LEU B C 1
ATOM 675 O O . LEU B 1 40 ? 8.541 29.355 -2.357 1.00 18.01 199 LEU B O 1
ATOM 680 N N . ALA B 1 41 ? 10.539 29.066 -3.338 1.00 15.42 200 ALA B N 1
ATOM 681 C CA . ALA B 1 41 ? 10.232 29.946 -4.460 1.00 20.24 200 ALA B CA 1
ATOM 682 C C . ALA B 1 41 ? 9.167 29.300 -5.337 1.00 20.09 200 ALA B C 1
ATOM 683 O O . ALA B 1 41 ? 8.270 29.975 -5.837 1.00 21.91 200 ALA B O 1
ATOM 685 N N . LYS B 1 42 ? 9.275 27.989 -5.523 1.00 22.78 201 LYS B N 1
ATOM 686 C CA . LYS B 1 42 ? 8.308 27.256 -6.331 1.00 24.00 201 LYS B CA 1
ATOM 687 C C . LYS B 1 42 ? 6.929 27.352 -5.662 1.00 23.36 201 LYS B C 1
ATOM 688 O O . LYS B 1 42 ? 5.917 27.570 -6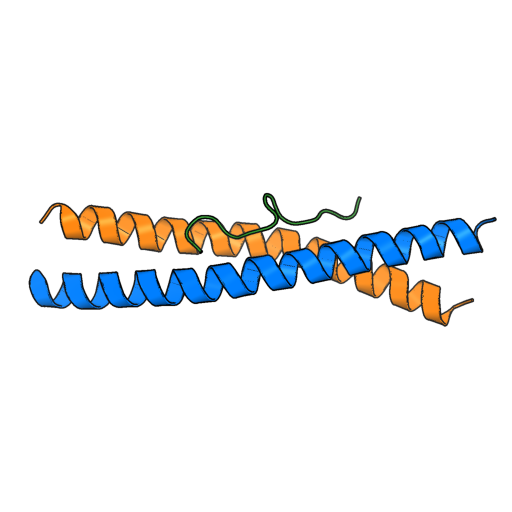.325 1.00 22.70 201 LYS B O 1
ATOM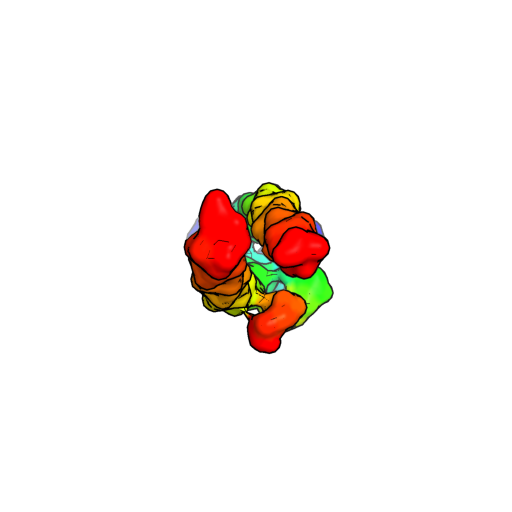 694 N N . ILE B 1 43 ? 6.887 27.209 -4.343 1.00 22.96 202 ILE B N 1
ATOM 695 C CA . ILE B 1 43 ? 5.615 27.320 -3.633 1.00 21.82 202 ILE B CA 1
ATOM 696 C C . ILE B 1 43 ? 5.005 28.717 -3.800 1.00 23.83 202 ILE B C 1
ATOM 697 O O . ILE B 1 43 ? 3.797 28.850 -3.976 1.00 21.93 202 ILE B O 1
ATOM 702 N N . PHE B 1 44 ? 5.843 29.749 -3.740 1.00 23.70 203 PHE B N 1
ATOM 703 C CA . PHE B 1 44 ? 5.373 31.127 -3.892 1.00 25.41 203 PHE B CA 1
ATOM 704 C C . PHE B 1 44 ? 4.731 31.304 -5.260 1.00 25.13 203 PHE B C 1
ATOM 705 O O . PHE B 1 44 ? 3.676 31.928 -5.394 1.00 26.16 203 PHE B O 1
ATOM 713 N N . GLU B 1 45 ? 5.392 30.760 -6.275 1.00 27.93 204 GLU B N 1
ATOM 714 C CA . GLU B 1 45 ? 4.915 30.836 -7.651 1.00 31.42 204 GLU B CA 1
ATOM 715 C C . GLU B 1 45 ? 3.582 30.095 -7.806 1.00 30.88 204 GLU B C 1
ATOM 716 O O . GLU B 1 45 ? 2.628 30.631 -8.372 1.00 29.38 204 GLU B O 1
ATOM 722 N N . LEU B 1 46 ? 3.515 28.872 -7.286 1.00 29.48 205 LEU B N 1
ATOM 723 C CA . LEU B 1 46 ? 2.294 28.075 -7.368 1.00 30.69 205 LEU B CA 1
ATOM 724 C C . LEU B 1 46 ? 1.136 28.747 -6.638 1.00 32.27 205 LEU B C 1
ATOM 725 O O . LEU B 1 46 ? -0.014 28.632 -7.060 1.00 31.92 205 LEU B O 1
ATOM 730 N N . GLU B 1 47 ? 1.433 29.449 -5.549 1.00 31.80 206 GLU B N 1
ATOM 731 C CA . GLU B 1 47 ? 0.393 30.147 -4.798 1.00 36.92 206 GLU B CA 1
ATOM 732 C C . GLU B 1 47 ? -0.148 31.338 -5.602 1.00 38.81 206 GLU B C 1
ATOM 733 O O . GLU B 1 47 ? -1.299 31.732 -5.424 1.00 37.03 206 GLU B O 1
ATOM 739 N N . LYS B 1 48 ? 0.676 31.914 -6.479 1.00 42.06 207 LYS B N 1
ATOM 740 C CA . LYS B 1 48 ? 0.231 33.042 -7.300 1.00 49.34 207 LYS B CA 1
ATOM 741 C C . LYS B 1 48 ? -0.946 32.645 -8.181 1.00 54.95 207 LYS B C 1
ATOM 742 O O . LYS B 1 48 ? -1.814 33.466 -8.473 1.00 56.30 207 LYS B O 1
ATOM 748 N N . LYS B 1 49 ? -0.969 31.391 -8.627 1.00 63.76 208 LYS B N 1
ATOM 749 C CA . LYS B 1 49 ? -2.053 30.915 -9.476 1.00 71.89 208 LYS B CA 1
ATOM 750 C C . LYS B 1 49 ? -3.325 30.846 -8.631 1.00 73.59 208 LYS B C 1
ATOM 751 O O . LYS B 1 49 ? -3.941 29.759 -8.586 1.00 75.08 208 LYS B O 1
ATOM 757 N N . GLN C 2 1 ? 38.230 28.049 13.826 1.00 61.81 797 GLN C N 1
ATOM 758 C CA . GLN C 2 1 ? 38.127 27.591 12.410 1.00 61.05 797 GLN C CA 1
ATOM 759 C C . GLN C 2 1 ? 36.862 26.751 12.210 1.00 57.23 797 GLN C C 1
ATOM 760 O O . GLN C 2 1 ? 36.139 26.943 11.234 1.00 57.41 797 GLN C O 1
ATOM 766 N N . ALA C 2 2 ? 36.593 25.822 13.122 1.00 50.65 798 ALA C N 1
ATOM 767 C CA . ALA C 2 2 ? 35.390 25.003 13.003 1.00 46.33 798 ALA C CA 1
ATOM 768 C C . ALA C 2 2 ? 34.178 25.905 13.231 1.00 43.68 798 ALA C C 1
ATOM 769 O O . ALA C 2 2 ? 34.209 26.787 14.089 1.00 40.56 798 ALA C O 1
ATOM 771 N N . GLN C 2 3 ? 33.116 25.687 12.458 1.00 41.75 799 GLN C N 1
ATOM 772 C CA . GLN C 2 3 ? 31.901 26.491 12.585 1.00 39.51 799 GLN C CA 1
ATOM 773 C C . GLN C 2 3 ? 30.670 25.633 12.789 1.00 35.78 799 GLN C C 1
ATOM 774 O O . GLN C 2 3 ? 30.558 24.553 12.220 1.00 34.94 799 GLN C O 1
ATOM 780 N N . GLY C 2 4 ? 29.733 26.133 13.584 1.00 34.70 800 GLY C N 1
ATOM 781 C CA . GLY C 2 4 ? 28.494 25.412 13.803 1.00 30.79 800 GLY C CA 1
ATOM 782 C C . GLY C 2 4 ? 27.458 26.046 12.896 1.00 29.01 800 GLY C C 1
ATOM 783 O O . GLY C 2 4 ? 27.790 26.963 12.153 1.00 28.16 800 GLY C O 1
ATOM 784 N N . PRO C 2 5 ? 26.201 25.575 12.918 1.00 29.19 801 PRO C N 1
ATOM 785 C CA . PRO C 2 5 ? 25.100 26.097 12.092 1.00 30.69 801 PRO C CA 1
ATOM 786 C C . PRO C 2 5 ? 24.718 27.542 12.451 1.00 33.24 801 PRO C C 1
ATOM 787 O O . PRO C 2 5 ? 25.020 28.010 13.547 1.00 33.15 801 PRO C O 1
ATOM 791 N N . PRO C 2 6 ? 24.056 28.267 11.524 1.00 34.55 802 PRO C N 1
ATOM 792 C CA . PRO C 2 6 ? 23.627 29.659 11.729 1.00 34.81 802 PRO C CA 1
ATOM 793 C C . PRO C 2 6 ? 22.759 29.844 12.974 1.00 35.55 802 PRO C C 1
ATOM 794 O O . PRO C 2 6 ? 22.842 30.867 13.657 1.00 35.12 802 PRO C O 1
ATOM 798 N N . TYR C 2 7 ? 21.913 28.856 13.242 1.00 35.51 803 TYR C N 1
ATOM 799 C CA . TYR C 2 7 ? 21.008 28.877 14.388 1.00 36.59 803 TYR C CA 1
ATOM 800 C C . TYR C 2 7 ? 21.017 27.478 14.993 1.00 36.03 803 TYR C C 1
ATOM 801 O O . TYR C 2 7 ? 21.384 26.511 14.324 1.00 34.01 803 TYR C O 1
ATOM 810 N N . PRO C 2 8 ? 20.629 27.343 16.269 1.00 35.97 804 PRO C N 1
ATOM 811 C CA . PRO C 2 8 ? 20.638 25.989 16.837 1.00 35.46 804 PRO C CA 1
ATOM 812 C C . PRO C 2 8 ? 19.496 25.127 16.292 1.00 32.85 804 PRO C C 1
ATOM 813 O O . PRO C 2 8 ? 19.579 23.897 16.287 1.00 32.16 804 PRO C O 1
ATOM 817 N N . THR C 2 9 ? 18.442 25.781 15.816 1.00 32.47 805 THR C N 1
ATOM 818 C CA . THR C 2 9 ? 17.274 25.099 15.260 1.00 32.09 805 THR C CA 1
ATOM 819 C C . THR C 2 9 ? 17.067 25.567 13.827 1.00 31.65 805 THR C C 1
ATOM 820 O O . THR C 2 9 ? 17.290 26.736 13.519 1.00 28.69 805 THR C O 1
ATOM 824 N N . TYR C 2 10 ? 16.630 24.675 12.947 1.00 29.81 806 TYR C N 1
ATOM 825 C CA . TYR C 2 10 ? 16.411 25.095 11.570 1.00 30.60 806 TYR C CA 1
ATOM 826 C C . TYR C 2 10 ? 15.162 25.949 11.446 1.00 31.54 806 TYR C C 1
ATOM 827 O O . TYR C 2 10 ? 14.107 25.564 11.935 1.00 31.64 806 TYR C O 1
ATOM 836 N N . PRO C 2 11 ? 15.275 27.119 10.789 1.00 34.17 807 PRO C N 1
ATOM 837 C CA . PRO C 2 11 ? 14.132 28.013 10.607 1.00 36.47 807 PRO C CA 1
ATOM 838 C C . PRO C 2 11 ? 12.956 27.286 9.989 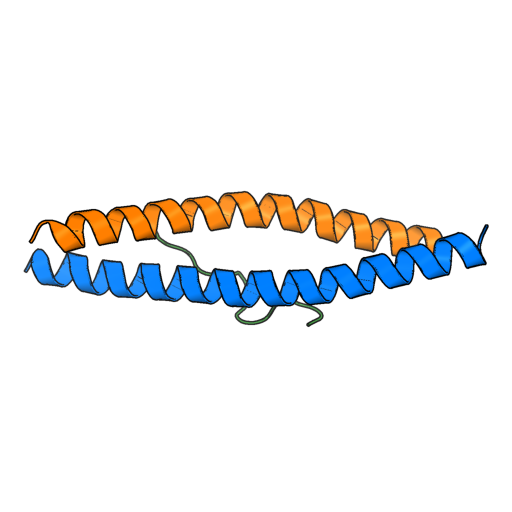1.00 35.76 807 PRO C C 1
ATOM 839 O O . PRO C 2 11 ? 13.072 26.693 8.917 1.00 36.42 807 PRO C O 1
ATOM 843 N N . GLY C 2 12 ? 11.801 27.347 10.635 1.00 36.31 808 GLY C N 1
ATOM 844 C CA . GLY C 2 12 ? 10.633 26.683 10.096 1.00 37.54 808 GLY C CA 1
ATOM 845 C C . GLY C 2 12 ? 10.385 25.331 10.748 1.00 38.17 808 GLY C C 1
ATOM 846 O O . GLY C 2 12 ? 9.303 24.759 10.552 1.00 37.89 808 GLY C O 1
ATOM 847 N N . TYR C 2 13 ? 11.350 24.805 11.506 1.00 38.78 809 TYR C N 1
ATOM 848 C CA . TYR C 2 13 ? 11.133 23.526 12.177 1.00 41.55 809 TYR C CA 1
ATOM 849 C C . TYR C 2 13 ? 10.326 23.764 13.453 1.00 43.81 809 TYR C C 1
ATOM 850 O O . TYR C 2 13 ? 10.251 24.925 13.912 1.00 45.52 809 TYR C O 1
#

B-factor: mean 43.85, std 19.36, range [14.82, 104.33]

Solvent-accessible surface area: 7305 Å² total; per-residue (Å²): 131,127,89,102,103,43,76,115,63,8,124,53,0,83,98,46,9,103,71,6,69,54,5,15,97,29,0,50,83,50,6,134,44,16,81,63,76,10,133,76,1,77,131,137,50,187,146,118,124,20,90,96,86,21,116,81,5,33,95,100,2,91,115,27,38,83,86,16,107,103,48,65,97,80,4,145,36,15,74,48,100,22,136,74,23,94,147,153,190,16,99,21,21,86,131,113,64,8,68,62,145

Secondary structure (DSSP, 8-state):
-HHHHHHHHHHHHHHHHHHHHHHHHHHHHHHHHHHHHHHHHHHHH-/--HHHHHHHHHHHHHHHHHHHHHHHHHHHHHHHHHHHHHHH-/-----SSSS-TT-

Radius of gyration: 18.7 Å; Cα contacts (8 Å, |Δi|>4): 75; chains: 3; bounding box: 55×25×40 Å

CATH classification: 1.20.5.1180

Organism: Homo sapiens (NCBI:txid9606)

Sequence (101 aa):
NNIHEMEIQLKDALEKNQQWLVYDQQREVYVKGLLAKIFELEKKTEIHEMEIQLKDALEKNQQWLVYDQQREVYVKGLLAKIFELEKKQAQGPPYPTYPGY